Protein AF-A6R0F9-F1 (afdb_monomer)

Solvent-accessible surface area (backbone atoms only — not comparable to full-atom values): 9493 Å² total; per-residue (Å²): 113,66,64,49,65,65,42,66,61,52,62,78,50,98,60,62,66,73,62,41,51,55,48,42,52,54,35,39,53,51,38,53,52,52,35,66,49,23,68,82,29,67,69,51,26,49,46,42,51,66,36,76,47,87,97,45,30,42,43,59,52,55,50,49,54,49,51,63,48,49,60,56,56,76,69,53,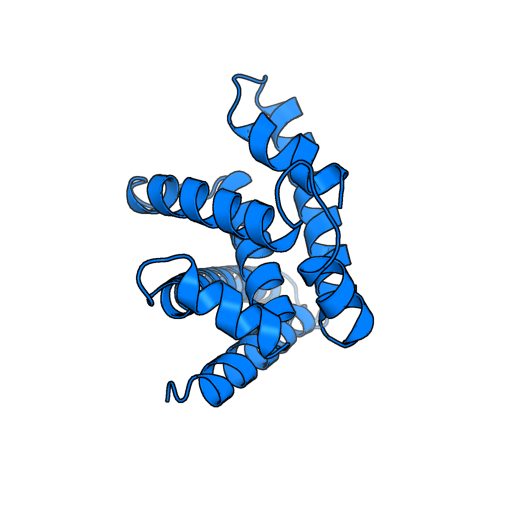81,87,82,82,86,47,72,64,58,55,39,50,31,45,50,30,44,36,54,52,39,35,36,74,39,69,69,47,33,53,52,44,29,72,71,39,94,64,48,33,54,62,51,36,50,51,47,34,52,54,44,46,53,51,52,52,50,53,54,48,57,50,51,80,73,40,83,95,61,84,75,81,54,65,58,61,53,52,51,48,55,53,50,52,56,46,30,58,74,72,70,55,130

Foldseek 3Di:
DCLLLVLLVCLPDDDDPVVSLVSLVVNLVVLVVLLVCLQPDPVSLVCQQPPDDPPRGNLVSLLVSLVVVLVVVVPDDDDDDDSSLSSSLSSLLSLLSSCLDVVSVVVQCVNPVSCSLVSSLVSNVVSLVVVVVVQVVVPVVDPPDDRPVPPSVSSVVSSVSNCVVVVND

Structure (mmCIF, N/CA/C/O backbone):
data_AF-A6R0F9-F1
#
_entry.id   AF-A6R0F9-F1
#
loop_
_atom_site.group_PDB
_atom_site.id
_atom_site.type_symbol
_atom_site.label_atom_id
_atom_site.label_alt_id
_atom_site.label_comp_id
_atom_site.label_asym_id
_atom_site.label_entity_id
_atom_site.label_seq_id
_atom_site.pdbx_PDB_ins_code
_atom_site.Cartn_x
_atom_site.Cartn_y
_atom_site.Cartn_z
_atom_site.occupancy
_atom_site.B_iso_or_equiv
_atom_site.auth_seq_id
_atom_site.auth_comp_id
_atom_site.auth_asym_id
_atom_site.auth_atom_id
_atom_site.pdbx_PDB_model_num
ATOM 1 N N . MET A 1 1 ? 7.689 9.503 7.166 1.00 59.84 1 MET A N 1
ATOM 2 C CA . MET A 1 1 ? 6.361 9.944 6.674 1.00 59.84 1 MET A CA 1
ATOM 3 C C . MET A 1 1 ? 6.455 11.187 5.788 1.00 59.84 1 MET A C 1
ATOM 5 O O . MET A 1 1 ? 5.977 11.122 4.665 1.00 59.84 1 MET A O 1
ATOM 9 N N . ALA A 1 2 ? 7.126 12.268 6.219 1.00 66.75 2 ALA A N 1
ATOM 10 C CA . ALA A 1 2 ? 7.282 13.493 5.415 1.00 66.75 2 ALA A CA 1
ATOM 11 C C . ALA A 1 2 ? 7.887 13.260 4.013 1.00 66.75 2 ALA A C 1
ATOM 13 O O . ALA A 1 2 ? 7.358 13.777 3.042 1.00 66.75 2 ALA A O 1
ATOM 14 N N . ILE A 1 3 ? 8.916 12.411 3.891 1.00 70.69 3 ILE A N 1
ATOM 15 C CA . ILE A 1 3 ? 9.568 12.091 2.604 1.00 70.69 3 ILE A CA 1
ATOM 16 C C . ILE A 1 3 ? 8.582 11.516 1.575 1.00 70.69 3 ILE A C 1
ATOM 18 O O . ILE A 1 3 ? 8.614 11.925 0.420 1.00 70.69 3 ILE A O 1
ATOM 22 N N . VAL A 1 4 ? 7.686 10.610 1.981 1.00 65.81 4 VAL A N 1
ATOM 23 C CA . VAL A 1 4 ? 6.695 10.021 1.064 1.00 65.81 4 VAL A CA 1
ATOM 24 C C . VAL A 1 4 ? 5.729 11.105 0.584 1.00 65.81 4 VAL A C 1
ATOM 26 O O . VAL A 1 4 ? 5.495 11.237 -0.607 1.00 65.81 4 VAL A O 1
ATOM 29 N N . MET A 1 5 ? 5.222 11.944 1.489 1.00 67.88 5 MET A N 1
ATOM 30 C CA . MET A 1 5 ? 4.244 12.981 1.134 1.00 67.88 5 MET A CA 1
ATOM 31 C C . MET A 1 5 ? 4.835 14.098 0.283 1.00 67.88 5 MET A C 1
ATOM 33 O O . MET A 1 5 ? 4.173 14.577 -0.632 1.00 67.88 5 MET A O 1
ATOM 37 N N . SER A 1 6 ? 6.060 14.520 0.594 1.00 62.25 6 SER A N 1
ATOM 38 C CA . SER A 1 6 ? 6.714 15.612 -0.116 1.00 62.25 6 SER A CA 1
ATOM 39 C C . SER A 1 6 ? 7.166 15.206 -1.507 1.00 62.25 6 SER A C 1
ATOM 41 O O . SER A 1 6 ? 7.203 16.066 -2.363 1.00 62.25 6 SER A O 1
ATOM 43 N N . ASN A 1 7 ? 7.486 13.933 -1.758 1.00 62.75 7 ASN A N 1
ATOM 44 C CA . ASN A 1 7 ? 8.087 13.534 -3.033 1.00 62.75 7 ASN A CA 1
ATOM 45 C C . ASN A 1 7 ? 7.133 12.752 -3.943 1.00 62.75 7 ASN A C 1
ATOM 47 O O . ASN A 1 7 ? 7.228 12.895 -5.154 1.00 62.75 7 ASN A O 1
ATOM 51 N N . PHE A 1 8 ? 6.168 11.994 -3.404 1.00 61.69 8 PHE A N 1
ATOM 52 C CA . PHE A 1 8 ? 5.244 11.212 -4.240 1.00 61.69 8 PHE A CA 1
ATOM 53 C C . PHE A 1 8 ? 4.342 12.113 -5.104 1.00 61.69 8 PHE A C 1
ATOM 55 O O . PHE A 1 8 ? 4.069 11.787 -6.252 1.00 61.69 8 PHE A O 1
ATOM 62 N N . GLY A 1 9 ? 3.926 13.277 -4.584 1.00 53.91 9 GLY A N 1
ATOM 63 C CA . GLY A 1 9 ? 3.150 14.265 -5.347 1.00 53.91 9 GLY A CA 1
ATOM 64 C C . GLY A 1 9 ? 3.985 15.076 -6.347 1.00 53.91 9 GLY A C 1
ATOM 65 O O . GLY A 1 9 ? 3.516 15.354 -7.447 1.00 53.91 9 GLY A O 1
ATOM 66 N N . LEU A 1 10 ? 5.238 15.400 -6.001 1.00 53.69 10 LEU A N 1
ATOM 67 C CA . LEU A 1 10 ? 6.150 16.170 -6.862 1.00 53.69 10 LEU A CA 1
ATOM 68 C C . LEU A 1 10 ? 6.592 15.391 -8.103 1.00 53.69 10 LEU A C 1
ATOM 70 O O . LEU A 1 10 ? 6.927 15.978 -9.121 1.00 53.69 10 LEU A O 1
ATOM 74 N N . VAL A 1 11 ? 6.535 14.062 -8.070 1.00 52.75 11 VAL A N 1
ATOM 75 C CA . VAL A 1 11 ? 6.819 13.222 -9.244 1.00 52.75 11 VAL A CA 1
ATOM 76 C C . VAL A 1 11 ? 5.841 13.490 -10.401 1.00 52.75 11 VAL A C 1
ATOM 78 O O . VAL A 1 11 ? 6.170 13.202 -11.550 1.00 52.75 11 VAL A O 1
ATOM 81 N N . SER A 1 12 ? 4.680 14.097 -10.119 1.00 49.72 12 SER A N 1
ATOM 82 C CA . SER A 1 12 ? 3.708 14.528 -11.128 1.00 49.72 12 SER A CA 1
ATOM 83 C C . SER A 1 12 ? 4.020 15.894 -11.766 1.00 49.72 12 SER A C 1
ATOM 85 O O . SER A 1 12 ? 3.301 16.277 -12.686 1.00 49.72 12 SER A O 1
ATOM 87 N N . GLU A 1 13 ? 5.037 16.629 -11.297 1.00 50.31 13 GLU A N 1
ATOM 88 C CA . GLU A 1 13 ? 5.497 17.897 -11.887 1.00 50.31 13 GLU A CA 1
ATOM 89 C C . GLU A 1 13 ? 6.632 17.660 -12.910 1.00 50.31 13 GLU A C 1
ATOM 91 O O . GLU A 1 13 ? 7.356 16.658 -12.857 1.00 50.31 13 GLU A O 1
ATOM 96 N N . ASP A 1 14 ? 6.780 18.581 -13.870 1.00 49.00 14 ASP A N 1
ATOM 97 C CA . ASP A 1 14 ? 7.698 18.510 -15.022 1.00 49.00 14 ASP A CA 1
ATOM 98 C C . ASP A 1 14 ? 9.187 18.641 -14.621 1.00 49.00 14 ASP A C 1
ATOM 100 O O . ASP A 1 14 ? 9.882 19.615 -14.910 1.00 49.00 14 ASP A O 1
ATOM 104 N N . PHE A 1 15 ? 9.712 17.638 -13.918 1.00 57.09 15 PHE A N 1
ATOM 105 C CA . PHE A 1 15 ? 11.140 17.503 -13.645 1.00 57.09 15 PHE A CA 1
ATOM 106 C C . PHE A 1 15 ? 11.890 16.872 -14.830 1.00 57.09 15 PHE A C 1
ATOM 108 O O . PHE A 1 15 ? 11.346 16.080 -15.602 1.00 57.09 15 PHE A O 1
ATOM 115 N N . ALA A 1 16 ? 13.188 17.167 -14.954 1.00 61.88 16 ALA A N 1
ATOM 116 C CA . ALA A 1 16 ? 14.075 16.370 -15.804 1.00 61.88 16 ALA A CA 1
ATOM 117 C C . ALA A 1 16 ? 14.039 14.895 -15.351 1.00 61.88 16 ALA A C 1
ATOM 119 O O . ALA A 1 16 ? 14.055 14.639 -14.143 1.00 61.88 16 ALA A O 1
ATOM 120 N N . SER A 1 17 ? 13.991 13.950 -16.303 1.00 65.44 17 SER A N 1
ATOM 121 C CA . SER A 1 17 ? 13.746 12.519 -16.033 1.00 65.44 17 SER A CA 1
ATOM 122 C C . SER A 1 17 ? 14.626 11.955 -14.918 1.00 65.44 17 SER A C 1
ATOM 124 O O . SER A 1 17 ? 14.104 11.428 -13.943 1.00 65.44 17 SER A O 1
ATOM 126 N N . ASP A 1 18 ? 15.932 12.221 -14.969 1.00 68.75 18 ASP A N 1
ATOM 127 C CA . ASP A 1 18 ? 16.904 11.687 -14.006 1.00 68.75 18 ASP A CA 1
ATOM 128 C C . ASP A 1 18 ? 16.647 12.137 -12.556 1.00 68.75 18 ASP A C 1
ATOM 130 O O . ASP A 1 18 ? 16.864 11.386 -11.599 1.00 68.75 18 ASP A O 1
ATOM 134 N N . ARG A 1 19 ? 16.162 13.375 -12.361 1.00 74.31 19 ARG A N 1
ATOM 135 C CA . ARG A 1 19 ? 15.803 13.874 -11.022 1.00 74.31 19 ARG A CA 1
ATOM 136 C C . ARG A 1 19 ? 14.518 13.232 -10.520 1.00 74.31 19 ARG A C 1
ATOM 138 O O . ARG A 1 19 ? 14.411 12.968 -9.325 1.00 74.31 19 ARG A O 1
ATOM 145 N N . ARG A 1 20 ? 13.556 12.990 -11.413 1.00 73.94 20 ARG A N 1
ATOM 146 C CA . ARG A 1 20 ? 12.300 12.314 -11.080 1.00 73.94 20 ARG A CA 1
ATOM 147 C C . ARG A 1 20 ? 12.563 10.874 -10.639 1.00 73.94 20 ARG A C 1
ATOM 149 O O . ARG A 1 20 ? 12.046 10.468 -9.602 1.00 73.94 20 ARG A O 1
ATOM 156 N N . ASP A 1 21 ? 13.412 10.156 -11.366 1.00 78.75 21 ASP A N 1
ATOM 157 C CA . ASP A 1 21 ? 13.749 8.761 -11.067 1.00 78.75 21 ASP A CA 1
ATOM 158 C C . ASP A 1 21 ? 14.501 8.646 -9.731 1.00 78.75 21 ASP A C 1
ATOM 160 O O . ASP A 1 21 ? 14.115 7.865 -8.866 1.00 78.75 21 ASP A O 1
ATOM 164 N N . SER A 1 22 ? 15.460 9.545 -9.474 1.00 83.31 22 SER A N 1
ATOM 165 C CA . SER A 1 22 ? 16.160 9.608 -8.178 1.00 83.31 22 SER A CA 1
ATOM 166 C C . SER A 1 22 ? 15.212 9.874 -6.996 1.00 83.31 22 SER A C 1
ATOM 168 O O . SER A 1 22 ? 15.385 9.329 -5.905 1.00 83.31 22 SER A O 1
ATOM 170 N N . LEU A 1 23 ? 14.200 10.732 -7.182 1.00 83.69 23 LEU A N 1
ATOM 171 C CA . LEU A 1 23 ? 13.185 10.991 -6.155 1.00 83.69 23 LEU A CA 1
ATOM 172 C C . LEU A 1 23 ? 12.279 9.775 -5.938 1.00 83.69 23 LEU A C 1
ATOM 174 O O . LEU A 1 23 ? 11.923 9.477 -4.795 1.00 83.69 23 LEU A O 1
ATOM 178 N N . LEU A 1 24 ? 11.927 9.069 -7.013 1.00 84.00 24 LEU A N 1
ATOM 179 C CA . LEU A 1 24 ? 11.148 7.836 -6.950 1.00 84.00 24 LEU A CA 1
ATOM 180 C C . LEU A 1 24 ? 11.895 6.731 -6.202 1.00 84.00 24 LEU A C 1
ATOM 182 O O . LEU A 1 24 ? 11.278 6.059 -5.381 1.00 84.00 24 LEU A O 1
ATOM 186 N N . ASP A 1 25 ? 13.209 6.604 -6.377 1.00 87.31 25 ASP A N 1
ATOM 187 C CA . ASP A 1 25 ? 14.019 5.638 -5.627 1.00 87.31 25 ASP A CA 1
ATOM 188 C C . ASP A 1 25 ? 13.992 5.917 -4.117 1.00 87.31 25 ASP A C 1
ATOM 190 O O . ASP A 1 25 ? 13.796 5.011 -3.301 1.00 87.31 25 ASP A O 1
ATOM 194 N N . VAL A 1 26 ? 14.104 7.191 -3.721 1.00 89.69 26 VAL A N 1
ATOM 195 C CA . VAL A 1 26 ? 13.986 7.604 -2.311 1.00 89.69 26 VAL A CA 1
ATOM 196 C C . VAL A 1 26 ? 12.590 7.299 -1.761 1.00 89.69 26 VAL A C 1
ATOM 198 O O . VAL A 1 26 ? 12.448 6.855 -0.617 1.00 89.69 26 VAL A O 1
ATOM 201 N N . VAL A 1 27 ? 11.550 7.520 -2.566 1.00 88.56 27 VAL A N 1
ATOM 202 C CA . VAL A 1 27 ? 10.166 7.187 -2.214 1.00 88.56 27 VAL A CA 1
ATOM 203 C C . VAL A 1 27 ? 9.992 5.680 -2.039 1.00 88.56 27 VAL A C 1
ATOM 205 O O . VAL A 1 27 ? 9.438 5.261 -1.024 1.00 88.56 27 VAL A O 1
ATOM 208 N N . ILE A 1 28 ? 10.490 4.870 -2.974 1.00 89.75 28 ILE A N 1
ATOM 209 C CA . ILE A 1 28 ? 10.441 3.405 -2.919 1.00 89.75 28 ILE A CA 1
ATOM 210 C C . ILE A 1 28 ? 11.141 2.904 -1.655 1.00 89.75 28 ILE A C 1
ATOM 212 O O . ILE A 1 28 ? 10.563 2.116 -0.907 1.00 89.75 28 ILE A O 1
ATOM 216 N N . LEU A 1 29 ? 12.333 3.420 -1.348 1.00 91.56 29 LEU A N 1
ATOM 217 C CA . LEU A 1 29 ? 13.067 3.049 -0.139 1.00 91.56 29 LEU A CA 1
ATOM 218 C C . LEU A 1 29 ? 12.293 3.414 1.140 1.00 91.56 29 LEU A C 1
ATOM 220 O O . LEU A 1 29 ? 12.216 2.621 2.086 1.00 91.56 29 LEU A O 1
ATOM 224 N N . ALA A 1 30 ? 11.685 4.602 1.174 1.00 93.06 30 ALA A N 1
ATOM 225 C CA . ALA A 1 30 ? 10.871 5.040 2.302 1.00 93.06 30 ALA A CA 1
ATOM 226 C C . ALA A 1 30 ? 9.611 4.174 2.474 1.00 93.06 30 ALA A C 1
ATOM 228 O O . ALA A 1 30 ? 9.276 3.805 3.602 1.00 93.06 30 ALA A O 1
ATOM 229 N N . LEU A 1 31 ? 8.933 3.818 1.380 1.00 93.88 31 LEU A N 1
ATOM 230 C CA . LEU A 1 31 ? 7.778 2.920 1.395 1.00 93.88 31 LEU A CA 1
ATOM 231 C C . LEU A 1 31 ? 8.178 1.516 1.855 1.00 93.88 31 LEU A C 1
ATOM 233 O O . LEU A 1 31 ? 7.553 0.989 2.771 1.00 93.88 31 LEU A O 1
ATOM 237 N N . GLY A 1 32 ? 9.261 0.952 1.315 1.00 92.25 32 GLY A N 1
ATOM 238 C CA . GLY A 1 32 ? 9.806 -0.341 1.739 1.00 92.25 32 GLY A CA 1
ATOM 239 C C . GLY A 1 32 ? 10.139 -0.380 3.233 1.00 92.25 32 GLY A C 1
ATOM 240 O O . GLY A 1 32 ? 9.812 -1.341 3.929 1.00 92.25 32 GLY A O 1
ATOM 241 N N . THR A 1 33 ? 10.703 0.708 3.764 1.00 93.75 33 THR A N 1
ATOM 242 C CA . THR A 1 33 ? 10.960 0.853 5.205 1.00 93.75 33 THR A CA 1
ATOM 243 C C . THR A 1 33 ? 9.661 0.843 6.014 1.00 93.75 33 THR A C 1
ATOM 245 O O . THR A 1 33 ? 9.562 0.137 7.017 1.00 93.75 33 THR A O 1
ATOM 248 N N . LEU A 1 34 ? 8.643 1.596 5.584 1.00 94.75 34 LEU A N 1
ATOM 249 C CA . LEU A 1 34 ? 7.345 1.634 6.265 1.00 94.75 34 LEU A CA 1
ATOM 250 C C . LEU A 1 34 ? 6.620 0.284 6.207 1.00 94.75 34 LEU A C 1
ATOM 252 O O . LEU A 1 34 ? 6.016 -0.108 7.203 1.00 94.75 34 LEU A O 1
ATOM 256 N N . ILE A 1 35 ? 6.710 -0.446 5.093 1.00 94.19 35 ILE A N 1
ATOM 257 C CA . ILE A 1 35 ? 6.153 -1.799 4.954 1.00 94.19 35 ILE A CA 1
ATOM 258 C C . ILE A 1 35 ? 6.786 -2.728 5.990 1.00 94.19 35 ILE A C 1
ATOM 260 O O . ILE A 1 35 ? 6.067 -3.324 6.787 1.00 94.19 35 ILE A O 1
ATOM 264 N N . ASN A 1 36 ? 8.121 -2.773 6.053 1.00 92.38 36 ASN A N 1
ATOM 265 C CA . ASN A 1 36 ? 8.835 -3.605 7.024 1.00 92.38 36 ASN A CA 1
ATOM 266 C C . ASN A 1 36 ? 8.436 -3.284 8.474 1.00 92.38 36 ASN A C 1
ATOM 268 O O . ASN A 1 36 ? 8.261 -4.193 9.283 1.00 92.38 36 ASN A O 1
ATOM 272 N N . LEU A 1 37 ? 8.272 -1.999 8.810 1.00 93.81 37 LEU A N 1
ATOM 273 C CA . LEU A 1 37 ? 7.850 -1.585 10.150 1.00 93.81 37 LEU A CA 1
ATOM 274 C C . LEU A 1 37 ? 6.408 -2.002 10.455 1.00 93.81 37 LEU A C 1
ATOM 276 O O . LEU A 1 37 ? 6.116 -2.460 11.554 1.00 93.81 37 LEU A O 1
ATOM 280 N N . THR A 1 38 ? 5.499 -1.831 9.501 1.00 95.06 38 THR A N 1
ATOM 281 C CA . THR A 1 38 ? 4.055 -2.014 9.717 1.00 95.06 38 THR A CA 1
ATOM 282 C C . THR A 1 38 ? 3.603 -3.466 9.643 1.00 95.06 38 THR A C 1
ATOM 284 O O . THR A 1 38 ? 2.559 -3.797 10.203 1.00 95.06 38 THR A O 1
ATOM 287 N N . GLU A 1 39 ? 4.381 -4.350 9.017 1.00 91.94 39 GLU A N 1
ATOM 288 C CA . GLU A 1 39 ? 4.040 -5.769 8.851 1.00 91.94 39 GLU A CA 1
ATOM 289 C C . GLU A 1 39 ? 3.859 -6.488 10.191 1.00 91.94 39 GLU A C 1
ATOM 291 O O . GLU A 1 39 ? 2.872 -7.199 10.396 1.00 91.94 39 GLU A O 1
ATOM 296 N N . TRP A 1 40 ? 4.760 -6.228 11.139 1.00 90.25 40 TRP A N 1
ATOM 297 C CA . TRP A 1 40 ? 4.814 -6.944 12.418 1.00 90.25 40 TRP A CA 1
ATOM 298 C C . TRP A 1 40 ? 4.512 -6.068 13.635 1.00 90.25 40 TRP A C 1
ATOM 300 O O . TRP A 1 40 ? 4.401 -6.584 14.743 1.00 90.25 40 TRP A O 1
ATOM 310 N N . ASN A 1 41 ? 4.354 -4.753 13.456 1.00 93.69 41 ASN A N 1
ATOM 311 C CA . ASN A 1 41 ? 4.179 -3.819 14.564 1.00 93.69 41 ASN A CA 1
ATOM 312 C C . ASN A 1 41 ? 2.831 -3.088 14.484 1.00 93.69 41 ASN A C 1
ATOM 314 O O . ASN A 1 41 ? 2.621 -2.212 13.643 1.00 93.69 41 ASN A O 1
ATOM 318 N N . GLU A 1 42 ? 1.924 -3.431 15.398 1.00 94.81 42 GLU A N 1
ATOM 319 C CA . GLU A 1 42 ? 0.611 -2.790 15.520 1.00 94.81 42 GLU A CA 1
ATOM 320 C C . GLU A 1 42 ? 0.719 -1.299 15.847 1.00 94.81 42 GLU A C 1
ATOM 322 O O . GLU A 1 42 ? 0.067 -0.482 15.201 1.00 94.81 42 GLU A O 1
ATOM 327 N N . THR A 1 43 ? 1.618 -0.914 16.756 1.00 95.50 43 THR A N 1
ATOM 328 C CA . THR A 1 43 ? 1.882 0.495 17.078 1.00 95.50 43 THR A CA 1
ATOM 329 C C . THR A 1 43 ? 2.315 1.282 15.841 1.00 95.50 43 THR A C 1
ATOM 331 O O . THR A 1 43 ? 1.896 2.423 15.664 1.00 95.50 43 THR A O 1
ATOM 334 N N . ALA A 1 44 ? 3.109 0.691 14.943 1.00 95.44 44 ALA A N 1
ATOM 335 C CA . ALA A 1 44 ? 3.504 1.335 13.692 1.00 95.44 44 ALA A CA 1
ATOM 336 C C . ALA A 1 44 ? 2.314 1.535 12.737 1.00 95.44 44 ALA A C 1
ATOM 338 O O . ALA A 1 44 ? 2.202 2.600 12.125 1.00 95.44 44 ALA A O 1
ATOM 339 N N . ARG A 1 45 ? 1.399 0.559 12.641 1.00 95.94 45 ARG A N 1
ATOM 340 C CA . ARG A 1 45 ? 0.146 0.709 11.872 1.00 95.94 45 ARG A CA 1
ATOM 341 C C . ARG A 1 45 ? -0.735 1.811 12.460 1.00 95.94 45 ARG A C 1
ATOM 343 O O . ARG A 1 45 ? -1.170 2.706 11.738 1.00 95.94 45 ARG A O 1
ATOM 350 N N . GLN A 1 46 ? -0.895 1.811 13.779 1.00 95.12 46 GLN A N 1
ATOM 351 C CA . GLN A 1 46 ? -1.645 2.820 14.524 1.00 95.12 46 GLN A CA 1
ATOM 352 C C . GLN A 1 46 ? -1.049 4.226 14.377 1.00 95.12 46 GLN A C 1
ATOM 354 O O . GLN A 1 46 ? -1.785 5.201 14.231 1.00 95.12 46 GLN A O 1
ATOM 359 N N . LEU A 1 47 ? 0.281 4.350 14.328 1.00 94.50 47 LEU A N 1
ATOM 360 C CA . LEU A 1 47 ? 0.942 5.616 14.014 1.00 94.50 47 LEU A CA 1
ATOM 361 C C . LEU A 1 47 ? 0.575 6.102 12.610 1.00 94.50 47 LEU A C 1
ATOM 363 O O . LEU A 1 47 ? 0.280 7.281 12.453 1.00 94.50 47 LEU A O 1
ATOM 367 N N . ILE A 1 48 ? 0.543 5.240 11.591 1.00 93.62 48 ILE A N 1
ATOM 368 C CA . ILE A 1 48 ? 0.121 5.656 10.241 1.00 93.62 48 ILE A CA 1
ATOM 369 C C . ILE A 1 48 ? -1.335 6.126 10.221 1.00 93.62 48 ILE A C 1
ATOM 371 O O . ILE A 1 48 ? -1.643 7.140 9.592 1.00 93.62 48 ILE A O 1
ATOM 375 N N . LEU A 1 49 ? -2.210 5.418 10.930 1.00 93.00 49 LEU A N 1
ATOM 376 C CA . LEU A 1 49 ? -3.625 5.754 11.031 1.00 93.00 49 LEU A CA 1
ATOM 377 C C . LEU A 1 49 ? -3.851 7.113 11.714 1.00 93.00 49 LEU A C 1
ATOM 379 O O . LEU A 1 49 ? -4.613 7.939 11.213 1.00 93.00 49 LEU A O 1
ATOM 383 N N . LYS A 1 50 ? -3.173 7.351 12.844 1.00 91.31 50 LYS A N 1
ATOM 384 C CA . LYS A 1 50 ? -3.465 8.470 13.756 1.00 91.31 50 LYS A CA 1
ATOM 385 C C . LYS A 1 50 ? -2.585 9.699 13.552 1.00 91.31 50 LYS A C 1
ATOM 387 O O . LYS A 1 50 ? -2.953 10.777 14.012 1.00 91.31 50 LYS A O 1
ATOM 392 N N . THR A 1 51 ? -1.435 9.569 12.885 1.00 92.50 51 THR A N 1
ATOM 393 C CA . THR A 1 51 ? -0.514 10.699 12.687 1.00 92.50 51 THR A CA 1
ATOM 394 C C . THR A 1 51 ? -1.188 11.791 11.852 1.00 92.50 51 THR A C 1
ATOM 396 O O . THR A 1 51 ? -1.572 11.527 10.707 1.00 92.50 51 THR A O 1
ATOM 399 N N . PRO A 1 52 ? -1.296 13.027 12.371 1.00 89.25 52 PRO A N 1
ATOM 400 C CA . PRO A 1 52 ? -1.805 14.154 11.602 1.00 89.25 52 PRO A CA 1
ATOM 401 C C . PRO A 1 52 ? -0.897 14.486 10.412 1.00 89.25 52 PRO A C 1
ATOM 403 O O . PRO A 1 52 ? 0.331 14.466 10.509 1.00 89.25 52 PRO A O 1
ATOM 406 N N . SER A 1 53 ? -1.502 14.845 9.285 1.00 85.56 53 SER A N 1
ATOM 407 C CA . SER A 1 53 ? -0.831 15.356 8.091 1.00 85.56 53 SER A CA 1
ATOM 408 C C . SER A 1 53 ? -1.645 16.515 7.517 1.00 85.56 53 SER A C 1
ATOM 410 O O . SER A 1 53 ? -2.563 16.327 6.720 1.00 85.56 53 SER A O 1
ATOM 412 N N . GLY A 1 54 ? -1.327 17.738 7.950 1.00 84.06 54 GLY A N 1
ATOM 413 C CA . GLY A 1 54 ? -2.118 18.921 7.607 1.00 84.06 54 GLY A CA 1
ATOM 414 C C . GLY A 1 54 ? -3.515 18.858 8.231 1.00 84.06 54 GLY A C 1
ATOM 415 O O . GLY A 1 54 ? -3.638 18.678 9.438 1.00 84.06 54 GLY A O 1
ATOM 416 N N . SER A 1 55 ? -4.559 18.997 7.410 1.00 85.19 55 SER A N 1
ATOM 417 C CA . SER A 1 55 ? -5.968 18.937 7.832 1.00 85.19 55 SER A CA 1
ATOM 418 C C . SER A 1 55 ? -6.545 17.517 7.914 1.00 85.19 55 SER A C 1
ATOM 420 O O . SER A 1 55 ? -7.727 17.353 8.205 1.00 85.19 55 SER A O 1
ATOM 422 N N . THR A 1 56 ? -5.742 16.490 7.632 1.00 88.81 56 THR A N 1
ATOM 423 C CA . THR A 1 56 ? -6.181 15.091 7.575 1.00 88.81 56 THR A CA 1
ATOM 424 C C . THR A 1 56 ? -5.169 14.169 8.262 1.00 88.81 56 THR A C 1
ATOM 426 O O . THR A 1 56 ? -4.236 14.642 8.909 1.00 88.81 56 THR A O 1
ATOM 429 N N . THR A 1 57 ? -5.340 12.853 8.163 1.00 90.38 57 THR A N 1
ATOM 430 C CA . THR A 1 57 ? -4.381 11.864 8.677 1.00 90.38 57 THR A CA 1
ATOM 431 C C . THR A 1 57 ? -3.387 11.437 7.602 1.00 90.38 57 THR A C 1
ATOM 433 O O . THR A 1 57 ? -3.622 11.587 6.399 1.00 90.38 57 THR A O 1
ATOM 436 N N . PHE A 1 58 ? -2.259 10.870 8.024 1.00 91.56 58 PHE A N 1
ATOM 437 C CA . PHE A 1 58 ? -1.277 10.314 7.100 1.00 91.56 58 PHE A CA 1
ATOM 438 C C . PHE A 1 58 ? -1.875 9.188 6.240 1.00 91.56 58 PHE A C 1
ATOM 440 O O . PHE A 1 58 ? -1.645 9.176 5.030 1.00 91.56 58 PHE A O 1
ATOM 447 N N . LEU A 1 59 ? -2.722 8.323 6.816 1.00 92.88 59 LEU A N 1
ATOM 448 C CA . LEU A 1 59 ? -3.478 7.322 6.057 1.00 92.88 59 LEU A CA 1
ATOM 449 C C . LEU A 1 59 ? -4.329 7.957 4.949 1.00 92.88 59 LEU A C 1
ATOM 451 O O . LEU A 1 59 ? -4.213 7.556 3.795 1.00 92.88 59 LEU A O 1
ATOM 455 N N . ASN A 1 60 ? -5.131 8.978 5.257 1.00 90.88 60 ASN A N 1
ATOM 456 C CA . ASN A 1 60 ? -5.986 9.623 4.254 1.00 90.88 60 ASN A CA 1
ATOM 457 C C . ASN A 1 60 ? -5.187 10.201 3.084 1.00 90.88 60 ASN A C 1
ATOM 459 O O . ASN A 1 60 ? -5.645 10.176 1.943 1.00 90.88 60 ASN A O 1
ATOM 463 N N . ARG A 1 61 ? -3.974 10.688 3.350 1.00 90.12 61 ARG A N 1
ATOM 464 C CA . ARG A 1 61 ? -3.103 11.204 2.299 1.00 90.12 61 ARG A CA 1
ATOM 465 C C . ARG A 1 61 ? -2.512 10.094 1.429 1.00 90.12 61 ARG A C 1
ATOM 467 O O . ARG A 1 61 ? -2.465 10.256 0.216 1.00 90.12 61 ARG A O 1
ATOM 474 N N . LEU A 1 62 ? -2.130 8.956 2.016 1.00 92.62 62 LEU A N 1
ATOM 475 C CA . LEU A 1 62 ? -1.737 7.760 1.255 1.00 92.62 62 LEU A CA 1
ATOM 476 C C . LEU A 1 62 ? -2.888 7.251 0.377 1.00 92.62 62 LEU A C 1
ATOM 478 O O . LEU A 1 62 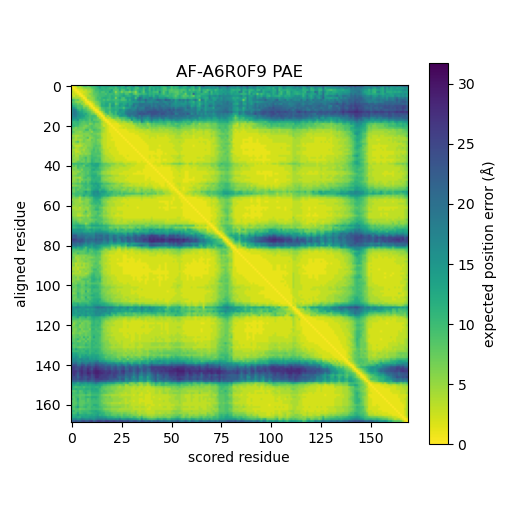? -2.669 6.901 -0.779 1.00 92.62 62 LEU A O 1
ATOM 482 N N . LEU A 1 63 ? -4.116 7.266 0.901 1.00 91.06 63 LEU A N 1
ATOM 483 C CA . LEU A 1 63 ? -5.311 6.902 0.142 1.00 91.06 63 LEU A CA 1
ATOM 484 C C . LEU A 1 63 ? -5.553 7.852 -1.023 1.00 91.06 63 LEU A C 1
ATOM 486 O O . LEU A 1 63 ? -5.877 7.394 -2.110 1.00 91.06 63 LEU A O 1
ATOM 490 N N . GLN A 1 64 ? -5.379 9.157 -0.822 1.00 88.88 64 GLN A N 1
ATOM 491 C CA . GLN A 1 64 ? -5.506 10.126 -1.904 1.00 88.88 64 GLN A CA 1
ATOM 492 C C . GLN A 1 64 ? -4.477 9.867 -3.015 1.00 88.88 64 GLN A C 1
ATOM 494 O O . GLN A 1 64 ? -4.859 9.775 -4.173 1.00 88.88 64 GLN A O 1
ATOM 499 N N . LEU A 1 65 ? -3.208 9.631 -2.663 1.00 88.44 65 LEU A N 1
ATOM 500 C CA . LEU A 1 65 ? -2.176 9.267 -3.645 1.00 88.44 65 LEU A CA 1
ATOM 501 C C . LEU A 1 65 ? -2.520 7.982 -4.405 1.00 88.44 65 LEU A C 1
ATOM 503 O O . LEU A 1 65 ? -2.258 7.884 -5.602 1.00 88.44 65 LEU A O 1
ATOM 507 N N . PHE A 1 66 ? -3.114 7.001 -3.722 1.00 90.25 66 PHE A N 1
ATOM 508 C CA . PHE A 1 66 ? -3.557 5.772 -4.367 1.00 90.25 66 PHE A CA 1
ATOM 509 C C . PHE A 1 66 ? -4.680 6.033 -5.378 1.00 90.25 66 PHE A C 1
ATOM 511 O O . PHE A 1 66 ? -4.638 5.498 -6.480 1.00 90.25 66 PHE A O 1
ATOM 518 N N . LYS A 1 67 ? -5.656 6.883 -5.038 1.00 87.88 67 LYS A N 1
ATOM 519 C CA . LYS A 1 67 ? -6.733 7.280 -5.961 1.00 87.88 67 LYS A CA 1
ATOM 520 C C . LYS A 1 67 ? -6.171 7.949 -7.209 1.00 87.88 67 LYS A C 1
ATOM 522 O O . LYS A 1 67 ? -6.429 7.491 -8.315 1.00 87.88 67 LYS A O 1
ATOM 527 N N . ASP A 1 68 ? -5.338 8.965 -7.000 1.00 84.38 68 ASP A N 1
ATOM 528 C CA . ASP A 1 68 ? -4.750 9.752 -8.080 1.00 84.38 68 ASP A CA 1
ATOM 529 C C . ASP A 1 68 ? -3.874 8.881 -8.998 1.00 84.38 68 ASP A C 1
ATOM 531 O O . ASP A 1 68 ? -3.801 9.114 -10.203 1.00 84.38 68 ASP A O 1
ATOM 535 N N . GLY A 1 69 ? -3.187 7.879 -8.438 1.00 82.69 69 GLY A N 1
ATOM 536 C CA . GLY A 1 69 ? -2.388 6.924 -9.205 1.00 82.69 69 GLY A CA 1
ATOM 537 C C . GLY A 1 69 ? -3.226 5.870 -9.931 1.00 82.69 69 GLY A C 1
ATOM 538 O O . GLY A 1 69 ? -2.905 5.522 -11.065 1.00 82.69 69 GLY A O 1
ATOM 539 N N . TRP A 1 70 ? -4.311 5.389 -9.320 1.00 82.88 70 TRP A N 1
ATOM 540 C CA . TRP A 1 70 ? -5.194 4.383 -9.917 1.00 82.88 70 TRP A CA 1
ATOM 541 C C . TRP A 1 70 ? -5.822 4.888 -11.218 1.00 82.88 70 TRP A C 1
ATOM 543 O O . TRP A 1 70 ? -5.765 4.193 -12.231 1.00 82.88 70 TRP A O 1
ATOM 553 N N . ASP A 1 71 ? -6.345 6.116 -11.212 1.00 73.19 71 ASP A N 1
ATOM 554 C CA . ASP A 1 71 ? -6.970 6.717 -12.395 1.00 73.19 71 ASP A CA 1
ATOM 555 C C . ASP A 1 71 ? -5.957 6.855 -13.547 1.00 73.19 71 ASP A C 1
ATOM 557 O O . ASP A 1 71 ? -6.236 6.462 -14.676 1.00 73.19 71 ASP A O 1
ATOM 561 N N . LYS A 1 72 ? -4.721 7.274 -13.240 1.00 73.12 72 LYS A N 1
ATOM 562 C CA . LYS A 1 72 ? -3.625 7.378 -14.222 1.00 73.12 72 LYS A CA 1
ATOM 563 C C . LYS A 1 72 ? -3.165 6.024 -14.767 1.00 73.12 72 LYS A C 1
ATOM 565 O O . LYS A 1 72 ? -2.768 5.935 -15.925 1.00 73.12 72 LYS A O 1
ATOM 570 N N . THR A 1 73 ? -3.179 4.979 -13.938 1.00 68.94 73 THR A N 1
ATOM 571 C CA . THR A 1 73 ? -2.714 3.639 -14.339 1.00 68.94 73 THR A CA 1
ATOM 572 C C . THR A 1 73 ? -3.773 2.917 -15.174 1.00 68.94 73 THR A C 1
ATOM 574 O O . THR A 1 73 ? -3.425 2.199 -16.104 1.00 68.94 73 THR A O 1
ATOM 577 N N . SER A 1 74 ? -5.063 3.156 -14.903 1.00 65.06 74 SER A N 1
ATOM 578 C CA . SER A 1 74 ? -6.177 2.611 -15.690 1.00 65.06 74 SER A CA 1
ATOM 579 C C . SER A 1 74 ? -6.265 3.189 -17.109 1.00 65.06 74 SER A C 1
ATOM 581 O O . SER A 1 74 ? -6.883 2.565 -17.969 1.00 65.06 74 SER A O 1
ATOM 583 N N . GLU A 1 75 ? -5.703 4.376 -17.350 1.00 55.81 75 GLU A N 1
ATOM 584 C CA . GLU A 1 75 ? -5.692 5.048 -18.659 1.00 55.81 75 GLU A CA 1
ATOM 585 C C . GLU A 1 75 ? -4.455 4.704 -19.510 1.00 55.81 75 GLU A C 1
ATOM 587 O O . GLU A 1 75 ? -4.430 4.981 -20.710 1.00 55.81 75 GLU A O 1
ATOM 592 N N . ALA A 1 76 ? -3.420 4.109 -18.911 1.00 55.19 76 ALA A N 1
ATOM 593 C CA . ALA A 1 76 ? -2.164 3.814 -19.588 1.00 55.19 76 ALA A CA 1
ATOM 594 C C . ALA A 1 76 ? -2.214 2.442 -20.286 1.00 55.19 76 ALA A C 1
ATOM 596 O O . ALA A 1 76 ? -2.147 1.399 -19.637 1.00 55.19 76 ALA A O 1
ATOM 597 N N . ASP A 1 77 ? -2.287 2.438 -21.621 1.00 45.28 77 ASP A N 1
ATOM 598 C CA . ASP A 1 77 ? -2.173 1.215 -22.425 1.00 45.28 77 ASP A CA 1
ATOM 599 C C . ASP A 1 77 ? -0.805 0.535 -22.202 1.00 45.28 77 ASP A C 1
ATOM 601 O O . ASP A 1 77 ? 0.262 1.157 -22.249 1.00 45.28 77 ASP A O 1
ATOM 605 N N . SER A 1 78 ? -0.849 -0.765 -21.905 1.00 57.62 78 SER A N 1
ATOM 606 C CA . SER A 1 78 ? 0.261 -1.550 -21.359 1.00 57.62 78 SER A CA 1
ATOM 607 C C . SER A 1 78 ? 1.429 -1.698 -22.344 1.00 57.62 78 SER A C 1
ATOM 609 O O . SER A 1 78 ? 1.188 -2.041 -23.496 1.00 57.62 78 SER A O 1
ATOM 611 N N . VAL A 1 79 ? 2.670 -1.501 -21.869 1.00 48.34 79 VAL A N 1
ATOM 612 C CA . VAL A 1 79 ? 3.884 -2.342 -22.087 1.00 48.34 79 VAL A CA 1
ATOM 613 C C . VAL A 1 79 ? 5.106 -1.686 -21.406 1.00 48.34 79 VAL A C 1
ATOM 615 O O . VAL A 1 79 ? 6.010 -2.394 -20.968 1.00 48.34 79 VAL A O 1
ATOM 618 N N . VAL A 1 80 ? 5.144 -0.356 -21.234 1.00 50.19 80 VAL A N 1
ATOM 619 C CA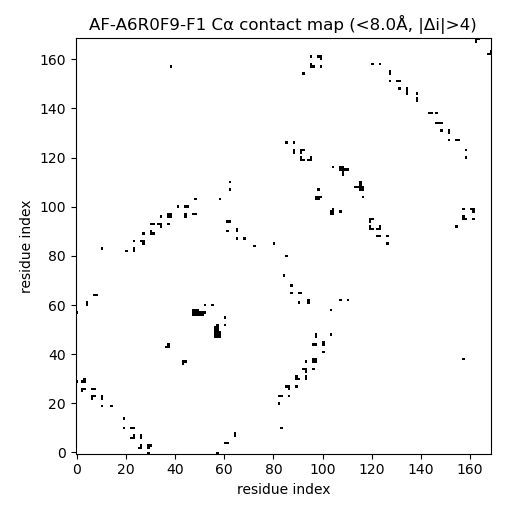 . VAL A 1 80 ? 6.286 0.321 -20.585 1.00 50.19 80 VAL A CA 1
ATOM 620 C C . VAL A 1 80 ? 6.057 0.459 -19.084 1.00 50.19 80 VAL A C 1
ATOM 622 O O . VAL A 1 80 ? 5.230 1.244 -18.624 1.00 50.19 80 VAL A O 1
ATOM 625 N N . GLN A 1 81 ? 6.823 -0.295 -18.304 1.00 57.75 81 GLN A N 1
ATOM 626 C CA . GLN A 1 81 ? 6.871 -0.126 -16.859 1.00 57.75 81 GLN A CA 1
ATOM 627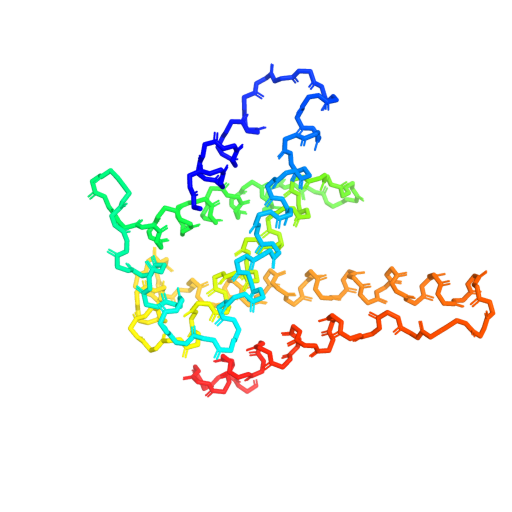 C C . GLN A 1 81 ? 7.672 1.119 -16.509 1.00 57.75 81 GLN A C 1
ATOM 629 O O . GLN A 1 81 ? 8.865 1.205 -16.786 1.00 57.75 81 GLN A O 1
ATOM 634 N N . THR A 1 82 ? 7.008 2.090 -15.893 1.00 72.62 82 THR A N 1
ATOM 635 C CA . THR A 1 82 ? 7.656 3.308 -15.409 1.00 72.62 82 THR A CA 1
ATOM 636 C C . THR A 1 82 ? 8.079 3.137 -13.946 1.00 72.62 82 THR A C 1
ATOM 638 O O . THR A 1 82 ? 7.444 2.394 -13.192 1.00 72.62 82 THR A O 1
ATOM 641 N N . HIS A 1 83 ? 9.108 3.868 -13.498 1.00 74.56 83 HIS A N 1
ATOM 642 C CA . HIS A 1 83 ? 9.472 3.948 -12.071 1.00 74.56 83 HIS A CA 1
ATOM 643 C C . HIS A 1 83 ? 8.272 4.360 -11.191 1.00 74.56 83 HIS A C 1
ATOM 645 O O . HIS A 1 83 ? 8.165 3.955 -10.032 1.00 74.56 83 HIS A O 1
ATOM 651 N N . SER A 1 84 ? 7.327 5.123 -11.752 1.00 80.38 84 SER A N 1
ATOM 652 C CA . SER A 1 84 ? 6.094 5.520 -11.072 1.00 80.38 84 SER A CA 1
ATOM 653 C C . SER A 1 84 ? 5.179 4.328 -10.772 1.00 80.38 84 SER A C 1
ATOM 655 O O . SER A 1 84 ? 4.673 4.238 -9.654 1.00 80.38 84 SER A O 1
ATOM 657 N N . ASN A 1 85 ? 5.048 3.367 -11.695 1.00 83.56 85 ASN A N 1
ATOM 658 C CA . ASN A 1 85 ? 4.263 2.146 -11.473 1.00 83.56 85 ASN A CA 1
ATOM 659 C C . ASN A 1 85 ? 4.869 1.284 -10.357 1.00 83.56 85 ASN A C 1
ATOM 661 O O . ASN A 1 85 ? 4.142 0.708 -9.548 1.00 83.56 85 ASN A O 1
ATOM 665 N N . VAL A 1 86 ? 6.204 1.233 -10.269 1.00 86.75 86 VAL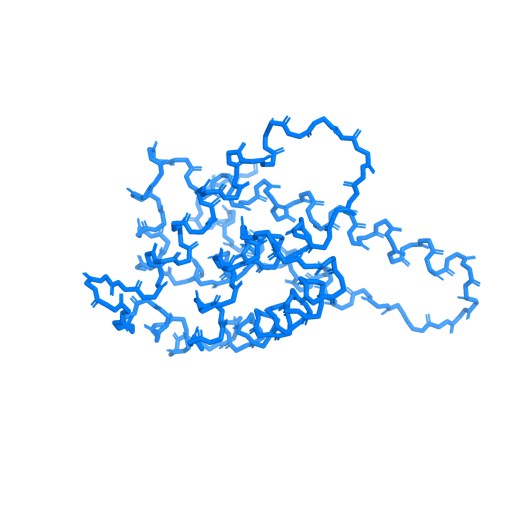 A N 1
ATOM 666 C CA . VAL A 1 86 ? 6.893 0.523 -9.181 1.00 86.75 86 VAL A CA 1
ATOM 667 C C . VAL A 1 86 ? 6.578 1.181 -7.836 1.00 86.75 86 VAL A C 1
ATOM 669 O O . VAL A 1 86 ? 6.129 0.505 -6.909 1.00 86.75 86 VAL A O 1
ATOM 672 N N . ALA A 1 87 ? 6.731 2.503 -7.729 1.00 89.00 87 ALA A N 1
ATOM 673 C CA . ALA A 1 87 ? 6.394 3.244 -6.512 1.00 89.00 87 ALA A CA 1
ATOM 674 C C . ALA A 1 87 ? 4.908 3.108 -6.125 1.00 89.00 87 ALA A C 1
ATOM 676 O O . ALA A 1 87 ? 4.587 2.978 -4.941 1.00 89.00 87 ALA A O 1
ATOM 677 N N . PHE A 1 88 ? 4.006 3.088 -7.110 1.00 90.31 88 PHE A N 1
ATOM 678 C CA . PHE A 1 88 ? 2.576 2.857 -6.908 1.00 90.31 88 PHE A CA 1
ATOM 679 C C . PHE A 1 88 ? 2.275 1.455 -6.356 1.00 90.31 88 PHE A C 1
ATOM 681 O O . PHE A 1 88 ? 1.469 1.304 -5.433 1.00 90.31 88 PHE A O 1
ATOM 688 N N . GLY A 1 89 ? 2.980 0.432 -6.838 1.00 91.44 89 GLY A N 1
ATOM 689 C CA . GLY A 1 89 ? 2.915 -0.913 -6.273 1.00 91.44 89 GLY A CA 1
ATOM 690 C C . GLY A 1 89 ? 3.342 -0.959 -4.804 1.00 91.44 89 GLY A C 1
ATOM 691 O O . GLY A 1 89 ? 2.599 -1.462 -3.962 1.00 91.44 89 GLY A O 1
ATOM 692 N N . TYR A 1 90 ? 4.472 -0.335 -4.451 1.00 93.38 90 TYR A N 1
ATOM 693 C CA . TYR A 1 90 ? 4.908 -0.223 -3.050 1.00 93.38 90 TYR A CA 1
ATOM 694 C C . TYR A 1 90 ? 3.916 0.558 -2.169 1.00 93.38 90 TYR A C 1
ATOM 696 O O . TYR A 1 90 ? 3.702 0.194 -1.012 1.00 93.38 90 TYR A O 1
ATOM 704 N N . LEU A 1 91 ? 3.275 1.608 -2.693 1.00 94.81 91 LEU A N 1
ATOM 705 C CA . LEU A 1 91 ? 2.212 2.322 -1.976 1.00 94.81 91 LEU A CA 1
ATOM 706 C C . LEU A 1 91 ? 1.024 1.393 -1.678 1.00 94.81 91 LEU A C 1
ATOM 708 O O . LEU A 1 91 ? 0.519 1.376 -0.555 1.00 94.81 91 LEU A O 1
ATOM 712 N N . SER A 1 92 ? 0.614 0.596 -2.663 1.00 94.75 92 SER A N 1
ATOM 713 C CA . SER A 1 92 ? -0.496 -0.359 -2.542 1.00 94.75 92 SER A CA 1
ATOM 714 C C . SER A 1 92 ? -0.193 -1.459 -1.523 1.00 94.75 92 SER A C 1
ATOM 716 O O . SER A 1 92 ? -1.044 -1.816 -0.704 1.00 94.75 92 SER A O 1
ATOM 718 N N . VAL A 1 93 ? 1.056 -1.934 -1.495 1.00 94.81 93 VAL A N 1
ATOM 719 C CA . VAL A 1 93 ? 1.539 -2.860 -0.466 1.00 94.81 93 VAL A CA 1
ATOM 720 C C . VAL A 1 93 ? 1.485 -2.216 0.919 1.00 94.81 93 VAL A C 1
ATOM 722 O O . VAL A 1 93 ? 0.981 -2.837 1.848 1.00 94.81 93 VAL A O 1
ATOM 725 N N . LEU A 1 94 ? 1.944 -0.971 1.083 1.00 95.88 94 LEU A N 1
ATOM 726 C CA . LEU A 1 94 ? 1.873 -0.285 2.377 1.00 95.88 94 LEU A CA 1
ATOM 727 C C . LEU A 1 94 ? 0.426 -0.148 2.872 1.00 95.88 94 LEU A C 1
ATOM 729 O O . LEU A 1 94 ? 0.160 -0.408 4.045 1.00 95.88 94 LEU A O 1
ATOM 733 N N . LEU A 1 95 ? -0.507 0.233 1.995 1.00 95.50 95 LEU A N 1
ATOM 734 C CA . LEU A 1 95 ? -1.932 0.316 2.333 1.00 95.50 95 LEU A CA 1
ATOM 735 C C . LEU A 1 95 ? -2.497 -1.046 2.754 1.00 95.50 95 LEU A C 1
ATOM 737 O O . LEU A 1 95 ? -3.220 -1.121 3.748 1.00 95.50 95 LEU A O 1
ATOM 741 N N . SER A 1 96 ? -2.102 -2.116 2.061 1.00 94.94 96 SER A N 1
ATOM 742 C CA . SER A 1 96 ? -2.444 -3.491 2.433 1.00 94.94 96 SER A CA 1
ATOM 743 C C . SER A 1 96 ? -1.921 -3.823 3.831 1.00 94.94 96 SER A C 1
ATOM 745 O O . SER A 1 96 ? -2.693 -4.184 4.717 1.00 94.94 96 SER A O 1
ATOM 747 N N . THR A 1 97 ? -0.634 -3.603 4.092 1.00 95.12 97 THR A N 1
ATOM 748 C CA . THR A 1 97 ? -0.027 -3.889 5.395 1.00 95.12 97 THR A CA 1
ATOM 749 C C . THR A 1 97 ? -0.672 -3.095 6.531 1.00 95.12 97 THR A C 1
ATOM 751 O O . THR A 1 97 ? -0.906 -3.629 7.614 1.00 95.12 97 THR A O 1
ATOM 754 N N . VAL A 1 98 ? -1.006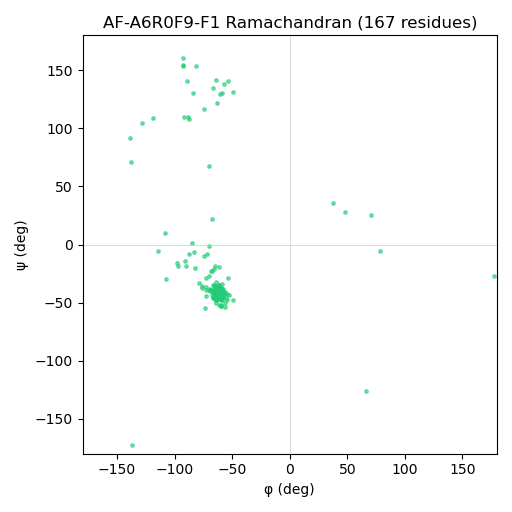 -1.825 6.297 1.00 95.06 98 VAL A N 1
ATOM 755 C CA . V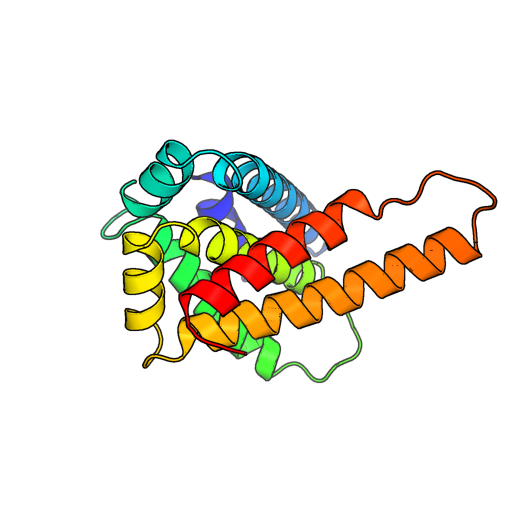AL A 1 98 ? -1.706 -0.985 7.278 1.00 95.06 98 VAL A CA 1
ATOM 756 C C . VAL A 1 98 ? -3.125 -1.497 7.537 1.00 95.06 98 VAL A C 1
ATOM 758 O O . VAL A 1 98 ? -3.557 -1.484 8.684 1.00 95.06 98 VAL A O 1
ATOM 761 N N . SER A 1 99 ? -3.811 -2.035 6.524 1.00 94.44 99 SER A N 1
ATOM 762 C CA . SER A 1 99 ? -5.153 -2.631 6.653 1.00 94.44 99 SER A CA 1
ATOM 763 C C . SER A 1 99 ? -5.203 -3.964 7.419 1.00 94.44 99 SER A C 1
ATOM 765 O O . SER A 1 99 ? -6.278 -4.509 7.664 1.00 94.44 99 SER A O 1
ATOM 767 N N . LEU A 1 100 ? -4.059 -4.487 7.872 1.00 93.38 100 LEU A N 1
ATOM 768 C CA . LEU A 1 100 ? -4.047 -5.536 8.899 1.00 93.38 100 LEU A CA 1
ATOM 769 C C . LEU A 1 100 ? -4.600 -5.034 10.242 1.00 93.38 100 LEU A C 1
ATOM 771 O O . LEU A 1 100 ? -4.959 -5.840 11.092 1.00 93.38 100 LEU A O 1
ATOM 775 N N . ASP A 1 101 ? -4.646 -3.716 10.435 1.00 94.88 101 ASP A N 1
ATOM 776 C CA . ASP A 1 101 ? -5.379 -3.067 11.512 1.00 94.88 101 ASP A CA 1
ATOM 777 C C . ASP A 1 101 ? -6.855 -2.864 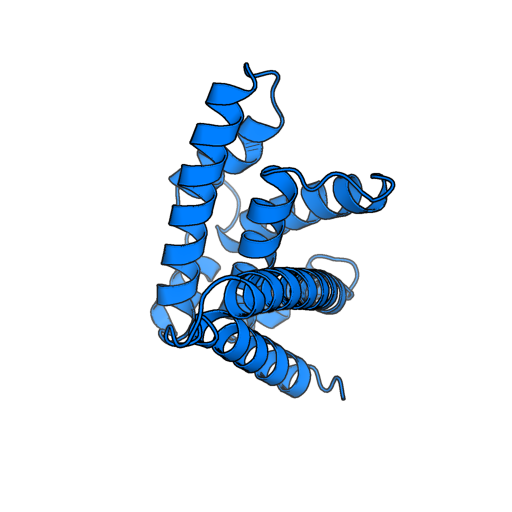11.127 1.00 94.88 101 ASP A C 1
ATOM 779 O O . ASP A 1 101 ? -7.156 -2.342 10.051 1.00 94.88 101 ASP A O 1
ATOM 783 N N . ASP A 1 102 ? -7.777 -3.270 12.000 1.00 93.50 102 ASP A N 1
ATOM 784 C CA . ASP A 1 102 ? -9.216 -3.265 11.706 1.00 93.50 102 ASP A CA 1
ATOM 785 C C . ASP A 1 102 ? -9.789 -1.852 11.530 1.00 93.50 102 ASP A C 1
ATOM 787 O O . ASP A 1 102 ? -10.631 -1.628 10.655 1.00 93.50 102 ASP A O 1
ATOM 791 N N . GLU A 1 103 ? -9.314 -0.882 12.319 1.00 93.94 103 GLU A N 1
ATOM 792 C CA . GLU A 1 103 ? -9.744 0.516 12.219 1.00 93.94 103 GLU A CA 1
ATOM 793 C C . GLU A 1 103 ? -9.266 1.100 10.884 1.00 93.94 103 GLU A C 1
ATOM 795 O O . GLU A 1 103 ? -10.054 1.672 10.124 1.00 93.94 103 GLU A O 1
ATOM 800 N N . ALA A 1 104 ? -8.000 0.867 10.529 1.00 93.25 104 ALA A N 1
ATOM 801 C CA . ALA A 1 104 ? -7.463 1.291 9.242 1.00 93.25 104 ALA A CA 1
ATOM 802 C C . ALA A 1 104 ? -8.158 0.614 8.047 1.00 93.25 104 ALA A C 1
ATOM 804 O O . ALA A 1 104 ? -8.402 1.275 7.034 1.00 93.25 104 ALA A O 1
ATOM 805 N N . ARG A 1 105 ? -8.520 -0.672 8.150 1.00 92.81 105 ARG A N 1
ATOM 806 C CA . ARG A 1 105 ? -9.256 -1.400 7.100 1.00 92.81 105 ARG A CA 1
ATOM 807 C C . ARG A 1 105 ? -10.666 -0.853 6.907 1.00 92.81 105 ARG A C 1
ATOM 809 O O . ARG A 1 105 ? -11.097 -0.657 5.770 1.00 92.81 105 ARG A O 1
ATOM 816 N N . LEU A 1 106 ? -11.358 -0.523 7.997 1.00 91.38 106 LEU A N 1
ATOM 817 C CA . LEU A 1 106 ? -12.659 0.144 7.942 1.00 91.38 106 LEU A CA 1
ATOM 818 C C . LEU A 1 106 ? -12.553 1.527 7.279 1.00 91.38 106 LEU A C 1
ATOM 820 O O . LEU A 1 106 ? -13.363 1.867 6.414 1.00 91.38 106 LEU A O 1
ATOM 824 N N . HIS A 1 107 ? -11.528 2.308 7.633 1.00 90.25 107 HIS A N 1
ATOM 825 C CA . HIS A 1 107 ? -11.242 3.589 6.983 1.00 90.25 107 HIS A CA 1
ATOM 826 C C . HIS A 1 107 ? -10.969 3.434 5.487 1.00 90.25 107 HIS A C 1
ATOM 828 O O . HIS A 1 107 ? -11.519 4.190 4.681 1.00 90.25 107 HIS A O 1
ATOM 834 N N . LEU A 1 108 ? -10.157 2.442 5.110 1.00 90.00 108 LEU A N 1
ATOM 835 C CA . LEU A 1 108 ? -9.877 2.112 3.719 1.00 90.00 108 LEU A CA 1
ATOM 836 C C . LEU A 1 108 ? -11.194 1.836 2.988 1.00 90.00 108 LEU A C 1
ATOM 838 O O . LEU A 1 108 ? -11.481 2.537 2.018 1.00 90.00 108 LEU A O 1
ATOM 842 N N . ARG A 1 109 ? -12.041 0.923 3.487 1.00 88.31 109 ARG A N 1
ATOM 843 C CA . ARG A 1 109 ? -13.344 0.555 2.891 1.00 88.31 109 ARG A CA 1
ATOM 844 C C . ARG A 1 109 ? -14.245 1.763 2.623 1.00 88.31 109 ARG A C 1
ATOM 846 O O . ARG A 1 109 ? -14.808 1.895 1.539 1.00 88.31 109 ARG A O 1
ATOM 853 N N . ASN A 1 110 ? -14.314 2.689 3.576 1.00 87.56 110 ASN A N 1
ATOM 854 C CA . ASN A 1 110 ? -15.161 3.880 3.476 1.00 87.56 110 ASN A CA 1
ATOM 855 C C . ASN A 1 110 ? -14.616 4.955 2.519 1.00 87.56 110 ASN A C 1
ATOM 857 O O . ASN A 1 110 ? -15.317 5.917 2.218 1.00 87.56 110 ASN A O 1
ATOM 861 N N . SER A 1 111 ? -13.375 4.822 2.042 1.00 81.19 111 SER A N 1
ATOM 862 C CA . SER A 1 111 ? -12.700 5.881 1.288 1.00 81.19 111 SER A CA 1
ATOM 863 C C . SER A 1 111 ? -12.906 5.835 -0.233 1.00 81.19 111 SER A C 1
ATOM 865 O O . SER A 1 111 ? -12.654 6.854 -0.873 1.00 81.19 111 SER A O 1
ATOM 867 N N . LEU A 1 112 ? -13.324 4.714 -0.837 1.00 65.69 112 LEU A N 1
ATOM 868 C CA . LEU A 1 112 ? -13.486 4.560 -2.303 1.00 65.69 112 LEU A CA 1
ATOM 869 C C . LEU A 1 112 ? -14.770 3.813 -2.670 1.00 65.69 112 LEU A C 1
ATOM 871 O O . LEU A 1 112 ? -14.701 2.666 -3.105 1.00 65.69 112 LEU A O 1
ATOM 875 N N . ASP A 1 113 ? -15.935 4.432 -2.490 1.00 70.31 113 ASP A N 1
ATOM 876 C CA . ASP A 1 113 ? -17.234 3.861 -2.896 1.00 70.31 113 ASP A CA 1
ATOM 877 C C . ASP A 1 113 ? -17.440 2.388 -2.460 1.00 70.31 113 ASP A C 1
ATOM 879 O O . ASP A 1 113 ? -18.103 1.612 -3.144 1.00 70.31 113 ASP A O 1
ATOM 883 N N . GLY A 1 114 ? -16.809 1.965 -1.356 1.00 70.75 114 GLY A N 1
ATOM 884 C CA . GLY A 1 114 ? -16.796 0.579 -0.876 1.00 70.75 114 GLY A CA 1
ATOM 885 C C . GLY A 1 114 ? -15.841 -0.400 -1.584 1.00 70.75 114 GLY A C 1
ATOM 886 O O . GLY A 1 114 ? -15.710 -1.520 -1.109 1.00 70.75 114 GLY A O 1
ATOM 887 N N . ARG A 1 115 ? -15.152 -0.014 -2.669 1.00 77.69 115 ARG A N 1
ATOM 888 C CA . ARG A 1 115 ? -14.270 -0.880 -3.494 1.00 77.69 115 ARG A CA 1
ATOM 889 C C . ARG A 1 115 ? -12.770 -0.600 -3.355 1.00 77.69 115 ARG A C 1
ATOM 891 O O . ARG A 1 115 ? -11.966 -1.091 -4.143 1.00 77.69 115 ARG A O 1
ATOM 898 N N . SER A 1 116 ? -12.365 0.219 -2.389 1.00 82.12 116 SER A N 1
ATOM 899 C CA . SER A 1 116 ? -10.948 0.520 -2.102 1.00 82.12 116 SER A CA 1
ATOM 900 C C . SER A 1 116 ? -10.126 -0.730 -1.865 1.00 82.12 116 SER A C 1
ATOM 902 O O . SER A 1 116 ? -9.030 -0.834 -2.402 1.00 82.12 116 SER A O 1
ATOM 904 N N . VAL A 1 117 ? -10.634 -1.635 -1.027 1.00 86.38 117 VAL A N 1
ATOM 905 C CA . VAL A 1 117 ? -9.884 -2.822 -0.618 1.00 86.38 117 VAL A CA 1
ATOM 906 C C . VAL A 1 117 ? -9.650 -3.721 -1.827 1.00 86.38 117 VAL A C 1
ATOM 908 O O . VAL A 1 117 ? -8.505 -4.062 -2.102 1.00 86.38 117 VAL A O 1
ATOM 911 N N . ASP A 1 118 ? -10.690 -3.977 -2.623 1.00 89.06 118 ASP A N 1
ATOM 912 C CA . ASP A 1 118 ? -10.586 -4.762 -3.858 1.00 89.06 118 ASP A CA 1
ATOM 913 C C . ASP A 1 118 ? -9.575 -4.163 -4.840 1.00 89.06 118 ASP A C 1
ATOM 915 O O . ASP A 1 118 ? -8.745 -4.882 -5.389 1.00 89.06 118 ASP A O 1
ATOM 919 N N . ARG A 1 119 ? -9.604 -2.837 -5.041 1.00 89.94 119 ARG A N 1
ATOM 920 C CA . ARG A 1 119 ? -8.656 -2.148 -5.932 1.00 89.94 119 ARG A CA 1
ATOM 921 C C . ARG A 1 119 ? -7.223 -2.252 -5.427 1.00 89.94 119 ARG A C 1
ATOM 923 O O . ARG A 1 119 ? -6.331 -2.548 -6.208 1.00 89.94 119 ARG A O 1
ATOM 930 N N . VAL A 1 120 ? -6.998 -2.024 -4.132 1.00 91.94 120 VAL A N 1
ATOM 931 C CA . VAL A 1 120 ? -5.664 -2.146 -3.527 1.00 91.94 120 VAL A CA 1
ATOM 932 C C . VAL A 1 120 ? -5.143 -3.575 -3.678 1.00 91.94 120 VAL A C 1
ATOM 934 O O . VAL A 1 120 ? -4.003 -3.757 -4.099 1.00 91.94 120 VAL A O 1
ATOM 937 N N . LEU A 1 121 ? -5.972 -4.582 -3.388 1.00 92.06 121 LEU A N 1
ATOM 938 C CA . LEU A 1 121 ? -5.592 -5.987 -3.531 1.00 92.06 121 LEU A CA 1
ATOM 939 C C . LEU A 1 121 ? -5.310 -6.359 -4.990 1.00 92.06 121 LEU A C 1
ATOM 941 O O . LEU A 1 121 ? -4.315 -7.031 -5.242 1.00 92.06 121 LEU A O 1
ATOM 945 N N . ALA A 1 122 ? -6.108 -5.870 -5.944 1.00 90.81 122 ALA A N 1
ATOM 946 C CA . ALA A 1 122 ? -5.860 -6.073 -7.370 1.00 90.81 122 ALA A CA 1
ATOM 947 C C . ALA A 1 122 ? -4.501 -5.495 -7.800 1.00 90.81 122 ALA A C 1
ATOM 949 O O . ALA A 1 122 ? -3.712 -6.201 -8.427 1.00 90.81 122 ALA A O 1
ATOM 950 N N . THR A 1 123 ? -4.170 -4.262 -7.388 1.00 91.06 123 THR A N 1
ATOM 951 C CA . THR A 1 123 ? -2.849 -3.673 -7.669 1.00 91.06 123 THR A CA 1
ATOM 952 C C . THR A 1 123 ? -1.717 -4.504 -7.068 1.00 91.06 123 THR A C 1
ATOM 954 O O . THR A 1 123 ? -0.674 -4.685 -7.695 1.00 91.06 123 THR A O 1
ATOM 957 N N . VAL A 1 124 ? -1.885 -5.000 -5.836 1.00 92.50 124 VAL A N 1
ATOM 958 C CA . VAL A 1 124 ? -0.853 -5.812 -5.178 1.00 92.50 124 VAL A CA 1
ATOM 959 C C . VAL A 1 124 ? -0.695 -7.171 -5.856 1.00 92.50 124 VAL A C 1
ATOM 961 O O . VAL A 1 124 ? 0.439 -7.616 -6.025 1.00 92.50 124 VAL A O 1
ATOM 964 N N . ASP A 1 125 ? -1.784 -7.808 -6.287 1.00 91.50 125 ASP A N 1
ATOM 965 C CA . ASP A 1 125 ? -1.741 -9.073 -7.027 1.00 91.50 125 ASP A CA 1
ATOM 966 C C . ASP A 1 125 ? -0.999 -8.904 -8.371 1.00 91.50 125 ASP A C 1
ATOM 968 O O . ASP A 1 125 ? -0.128 -9.715 -8.702 1.00 91.50 125 ASP A O 1
ATOM 972 N N . GLU A 1 126 ? -1.249 -7.817 -9.111 1.00 89.12 126 GLU A N 1
ATOM 973 C CA . GLU A 1 126 ? -0.497 -7.479 -10.331 1.00 89.12 126 GLU A CA 1
ATOM 974 C C . GLU A 1 126 ? 0.988 -7.219 -10.043 1.00 89.12 126 GLU A C 1
ATOM 976 O O . GLU A 1 126 ? 1.875 -7.741 -10.729 1.00 89.12 126 GLU A O 1
ATOM 981 N N . PHE A 1 127 ? 1.280 -6.454 -8.989 1.00 89.00 127 PHE A N 1
ATOM 982 C CA . PHE A 1 127 ? 2.646 -6.144 -8.574 1.00 89.00 127 PHE A CA 1
ATOM 983 C C . PHE A 1 127 ? 3.431 -7.401 -8.172 1.00 89.00 127 PHE A C 1
ATOM 985 O O . PHE A 1 127 ? 4.601 -7.550 -8.539 1.00 89.00 127 PHE A O 1
ATOM 992 N N . LEU A 1 128 ? 2.779 -8.325 -7.459 1.00 90.31 128 LEU A N 1
ATOM 993 C CA . LEU A 1 128 ? 3.308 -9.638 -7.092 1.00 90.31 128 LEU A CA 1
ATOM 994 C C . LEU A 1 128 ? 3.580 -10.500 -8.321 1.00 90.31 128 LEU A C 1
ATOM 996 O O . LEU A 1 128 ? 4.646 -11.111 -8.417 1.00 90.31 128 LEU A O 1
ATOM 1000 N N . HIS A 1 129 ? 2.629 -10.558 -9.257 1.00 88.94 129 HIS A N 1
ATOM 1001 C CA . HIS A 1 129 ? 2.786 -11.311 -10.498 1.00 88.94 129 HIS A CA 1
ATOM 1002 C C . HIS A 1 129 ? 4.012 -10.831 -11.281 1.00 88.94 129 HIS A C 1
ATOM 1004 O O . HIS A 1 129 ? 4.835 -11.643 -11.708 1.00 88.94 129 HIS A O 1
ATOM 1010 N N . TYR A 1 130 ? 4.173 -9.512 -11.397 1.00 85.94 130 TYR A N 1
ATOM 1011 C CA . TYR A 1 130 ? 5.331 -8.920 -12.048 1.00 85.94 130 TYR A CA 1
ATOM 1012 C C . TYR A 1 130 ? 6.651 -9.271 -11.344 1.00 85.94 130 TYR A C 1
ATOM 1014 O O . TYR A 1 130 ? 7.563 -9.785 -11.992 1.00 85.94 130 TYR A O 1
ATOM 1022 N N . HIS A 1 131 ? 6.758 -9.059 -10.028 1.00 85.12 131 HIS A N 1
ATOM 1023 C CA . HIS A 1 131 ? 8.009 -9.319 -9.304 1.00 85.12 131 HIS A CA 1
ATOM 1024 C C . HIS A 1 131 ? 8.409 -10.794 -9.349 1.00 85.12 131 HIS A C 1
ATOM 1026 O O . HIS A 1 131 ? 9.583 -11.093 -9.531 1.00 85.12 131 HIS A O 1
ATOM 1032 N N . ARG A 1 132 ? 7.445 -11.721 -9.288 1.00 88.00 132 ARG A N 1
ATOM 1033 C CA . ARG A 1 132 ? 7.712 -13.160 -9.461 1.00 88.00 132 ARG A CA 1
ATOM 1034 C C . ARG A 1 132 ? 8.256 -13.493 -10.846 1.00 88.00 132 ARG A C 1
ATOM 1036 O O . ARG A 1 132 ? 9.113 -14.363 -10.970 1.00 88.00 132 ARG A O 1
ATOM 1043 N N . LYS A 1 133 ? 7.757 -12.825 -11.892 1.00 85.44 133 LYS A N 1
ATOM 1044 C CA . LYS A 1 133 ? 8.270 -13.003 -13.254 1.00 85.44 133 LYS A CA 1
ATOM 1045 C C . LYS A 1 133 ? 9.731 -12.555 -13.344 1.00 85.44 133 LYS A C 1
ATOM 1047 O O . LYS A 1 133 ? 10.550 -13.315 -13.848 1.00 85.44 133 LYS A O 1
ATOM 1052 N N . VAL A 1 134 ? 10.057 -11.384 -12.791 1.00 82.25 134 VAL A N 1
ATOM 1053 C CA . VAL A 1 134 ? 11.438 -10.871 -12.736 1.00 82.25 134 VAL A CA 1
ATOM 1054 C C . VAL A 1 134 ? 12.342 -11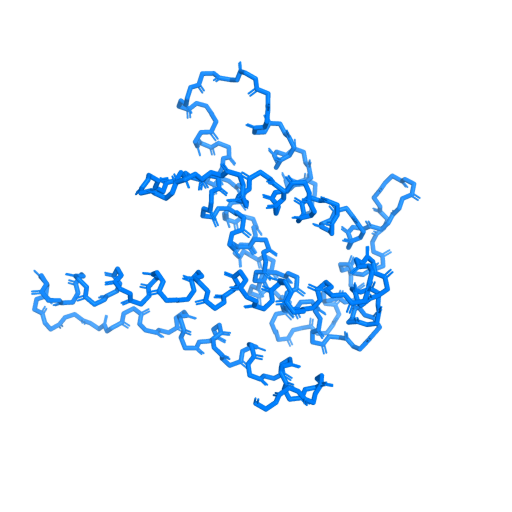.792 -11.912 1.00 82.25 134 VAL A C 1
ATOM 1056 O O . VAL A 1 134 ? 13.428 -12.141 -12.361 1.00 82.25 134 VAL A O 1
ATOM 1059 N N . GLU A 1 135 ? 11.892 -12.242 -10.735 1.00 80.56 135 GLU A N 1
ATOM 1060 C CA . GLU A 1 135 ? 12.631 -13.196 -9.893 1.00 80.56 135 GLU A CA 1
ATOM 1061 C C . GLU A 1 135 ? 12.956 -14.490 -10.651 1.00 80.56 135 GLU A C 1
ATOM 1063 O O . GLU A 1 135 ? 14.083 -14.978 -10.575 1.00 80.56 135 GLU A O 1
ATOM 1068 N N . LYS A 1 136 ? 11.995 -15.022 -11.416 1.00 81.88 136 LYS A N 1
ATOM 1069 C CA . LYS A 1 136 ? 12.190 -16.224 -12.231 1.00 81.88 136 LYS A CA 1
ATOM 1070 C C . LYS A 1 136 ? 13.192 -16.000 -13.368 1.00 81.88 136 LYS A C 1
ATOM 1072 O O . LYS A 1 136 ? 14.086 -16.817 -13.552 1.00 81.88 136 LYS A O 1
ATOM 1077 N N . GLU A 1 137 ? 13.078 -14.892 -14.100 1.00 81.88 137 GLU A N 1
ATOM 1078 C CA . GLU A 1 137 ? 14.007 -14.551 -15.191 1.00 81.88 137 GLU A CA 1
ATOM 1079 C C . GLU A 1 137 ? 15.452 -14.378 -14.688 1.00 81.88 137 GLU A C 1
ATOM 1081 O O . GLU A 1 137 ? 16.400 -14.766 -15.371 1.00 81.88 137 GLU A O 1
ATOM 1086 N N . LEU A 1 138 ? 15.629 -13.847 -13.474 1.00 75.69 138 LEU A N 1
ATOM 1087 C CA . LEU A 1 138 ? 16.940 -13.723 -12.832 1.00 75.69 138 LEU A CA 1
ATOM 1088 C C . LEU A 1 138 ? 17.517 -15.082 -12.403 1.00 75.69 138 LEU A C 1
ATOM 1090 O O . LEU A 1 138 ? 18.715 -15.306 -12.572 1.00 75.69 138 LEU A O 1
ATOM 1094 N N . GLN A 1 139 ? 16.682 -15.991 -11.886 1.00 73.06 139 GLN A N 1
ATOM 1095 C CA . GLN A 1 139 ? 17.087 -17.354 -11.508 1.00 73.06 139 GLN A CA 1
ATOM 1096 C C . GLN A 1 139 ? 17.485 -18.199 -12.720 1.00 73.06 139 GLN A C 1
ATOM 1098 O O . GLN A 1 139 ? 18.492 -18.902 -12.675 1.00 73.06 139 GLN A O 1
ATOM 1103 N N . ASP A 1 140 ? 16.742 -18.093 -13.822 1.00 69.88 140 ASP A N 1
ATOM 1104 C CA . ASP A 1 140 ? 17.046 -18.816 -15.060 1.00 69.88 140 ASP A CA 1
ATOM 1105 C C . ASP A 1 140 ? 18.378 -18.338 -15.695 1.00 69.88 140 ASP A C 1
ATOM 1107 O O . ASP A 1 140 ? 18.998 -19.068 -16.471 1.00 69.88 140 ASP A O 1
ATOM 1111 N N . GLY A 1 141 ? 18.849 -17.129 -15.348 1.00 64.44 141 GLY A N 1
ATOM 1112 C CA . GLY A 1 141 ? 20.104 -16.538 -15.831 1.00 64.44 141 GLY A CA 1
ATOM 1113 C C . GLY A 1 141 ? 21.319 -16.672 -14.898 1.00 64.44 141 GLY A C 1
ATOM 1114 O O . GLY A 1 141 ? 22.448 -16.462 -15.349 1.00 64.44 141 GLY A O 1
ATOM 1115 N N . GLN A 1 142 ? 21.127 -17.011 -13.619 1.00 57.28 142 GLN A N 1
ATOM 1116 C CA . GLN A 1 142 ? 22.189 -17.116 -12.610 1.00 57.28 142 GLN A CA 1
ATOM 1117 C C . GLN A 1 142 ? 22.093 -18.474 -11.904 1.00 57.28 142 GLN A C 1
ATOM 1119 O O . GLN A 1 142 ? 21.217 -18.692 -11.073 1.00 57.28 142 GLN A O 1
ATOM 1124 N N . GLY A 1 143 ? 22.995 -19.403 -12.236 1.00 55.56 143 GLY A N 1
ATOM 1125 C CA . GLY A 1 143 ? 23.052 -20.712 -11.579 1.00 55.56 143 GLY A CA 1
ATOM 1126 C C . GLY A 1 143 ? 23.152 -20.609 -10.049 1.00 55.56 143 GLY A C 1
ATOM 1127 O O . GLY A 1 143 ? 23.841 -19.733 -9.536 1.00 55.56 143 GLY A O 1
ATOM 1128 N N . GLU A 1 144 ? 22.448 -21.512 -9.356 1.00 49.66 144 GLU A N 1
ATOM 1129 C CA . GLU A 1 144 ? 22.505 -21.831 -7.913 1.00 49.66 144 GLU A CA 1
ATOM 1130 C C . GLU A 1 144 ? 22.715 -20.662 -6.923 1.00 49.66 144 GLU A C 1
ATOM 1132 O O . GLU A 1 144 ? 23.350 -20.835 -5.884 1.00 49.66 144 GLU A O 1
ATOM 1137 N N . HIS A 1 145 ? 22.161 -19.475 -7.183 1.00 49.56 145 HIS A N 1
ATOM 1138 C CA . HIS A 1 145 ? 22.054 -18.437 -6.154 1.00 49.56 145 HIS A CA 1
ATOM 1139 C C . HIS A 1 145 ? 20.741 -18.571 -5.376 1.00 49.56 145 HIS A C 1
ATOM 1141 O O . HIS A 1 145 ? 19.693 -18.881 -5.947 1.00 49.56 145 HIS A O 1
ATOM 1147 N N . GLU A 1 146 ? 20.811 -18.345 -4.058 1.00 51.31 146 GLU A N 1
ATOM 1148 C CA . GLU A 1 146 ? 19.655 -18.403 -3.162 1.00 51.31 146 GLU A CA 1
ATOM 1149 C C . GLU A 1 146 ? 18.486 -17.571 -3.719 1.00 51.31 146 GLU A C 1
ATOM 1151 O O . GLU A 1 146 ? 18.677 -16.410 -4.100 1.00 51.31 146 GLU A O 1
ATOM 1156 N N . PRO A 1 147 ? 17.268 -18.136 -3.767 1.00 52.75 147 PRO A N 1
ATOM 1157 C CA . PRO A 1 147 ? 16.123 -17.438 -4.316 1.00 52.75 147 PRO A CA 1
ATOM 1158 C C . PRO A 1 147 ? 15.860 -16.126 -3.558 1.00 52.75 147 PRO A C 1
ATOM 1160 O O . PRO A 1 147 ? 15.673 -16.130 -2.341 1.00 52.75 147 PRO A O 1
ATOM 1163 N N . VAL A 1 148 ? 15.691 -15.008 -4.274 1.00 54.16 148 VAL A N 1
ATOM 1164 C CA . VAL A 1 148 ? 15.126 -13.745 -3.739 1.00 54.16 148 VAL A CA 1
ATOM 1165 C C . VAL A 1 148 ? 13.625 -13.908 -3.383 1.00 54.16 148 VAL A C 1
ATOM 1167 O O . VAL A 1 148 ? 12.880 -12.953 -3.249 1.00 54.16 148 VAL A O 1
ATOM 1170 N N . THR A 1 149 ? 13.135 -15.129 -3.151 1.00 59.78 149 THR A N 1
ATOM 1171 C CA . THR A 1 149 ? 11.707 -15.451 -2.968 1.00 59.78 149 THR A CA 1
ATOM 1172 C C . THR A 1 149 ? 11.123 -14.961 -1.645 1.00 59.78 149 THR A C 1
ATOM 1174 O O . THR A 1 149 ? 9.920 -15.061 -1.416 1.00 59.78 149 THR A O 1
ATOM 1177 N N . GLY A 1 150 ? 11.950 -14.462 -0.723 1.00 75.19 150 GLY A N 1
ATOM 1178 C CA . GLY A 1 150 ? 11.489 -14.043 0.599 1.00 75.19 150 GLY A CA 1
ATOM 1179 C C . GLY A 1 150 ? 10.505 -12.872 0.549 1.00 75.19 150 GLY A C 1
ATOM 1180 O O . GLY A 1 150 ? 9.556 -12.835 1.332 1.00 75.19 150 GLY A O 1
ATOM 1181 N N . PHE A 1 151 ? 10.699 -11.926 -0.374 1.00 77.31 151 PHE A N 1
ATOM 1182 C CA . PHE A 1 151 ? 9.860 -10.730 -0.460 1.00 77.31 151 PHE A CA 1
ATOM 1183 C C . PHE A 1 151 ? 8.470 -11.042 -1.024 1.00 77.31 151 PHE A C 1
ATOM 1185 O O . PHE A 1 151 ? 7.471 -10.764 -0.361 1.00 77.31 151 PHE A O 1
ATOM 1192 N N . THR A 1 152 ? 8.387 -11.672 -2.199 1.00 86.12 152 THR A N 1
ATOM 1193 C CA . THR A 1 152 ? 7.103 -12.003 -2.842 1.00 86.12 152 THR A CA 1
ATOM 1194 C C . THR A 1 152 ? 6.277 -13.002 -2.026 1.00 86.12 152 THR A C 1
ATOM 1196 O O . THR A 1 152 ? 5.050 -12.897 -1.993 1.00 86.12 152 THR A O 1
ATOM 1199 N N . CYS A 1 153 ? 6.914 -13.925 -1.295 1.00 87.56 153 CYS A N 1
ATOM 1200 C CA . CYS A 1 153 ? 6.224 -14.801 -0.341 1.00 87.56 153 CYS A CA 1
ATOM 1201 C C . CYS A 1 153 ? 5.654 -14.034 0.863 1.00 87.56 153 CYS A C 1
ATOM 1203 O O . CYS A 1 153 ? 4.501 -14.252 1.239 1.00 87.56 153 CYS A O 1
ATOM 1205 N N . ARG A 1 154 ? 6.426 -13.112 1.459 1.00 88.44 154 ARG A N 1
ATOM 1206 C CA . ARG A 1 154 ? 5.943 -12.264 2.567 1.00 88.44 154 ARG A CA 1
ATOM 1207 C C . ARG A 1 154 ? 4.760 -11.401 2.140 1.00 88.44 154 ARG A C 1
ATOM 1209 O O . ARG A 1 154 ? 3.763 -11.340 2.852 1.00 88.44 154 ARG A O 1
ATOM 1216 N N . LEU A 1 155 ? 4.840 -10.792 0.958 1.00 88.25 155 LEU A N 1
ATOM 1217 C CA . LEU A 1 155 ? 3.747 -9.998 0.403 1.00 88.25 155 LEU A CA 1
ATOM 1218 C C . LEU A 1 155 ? 2.481 -10.825 0.166 1.00 88.25 155 LEU A C 1
ATOM 1220 O O . LEU A 1 155 ? 1.397 -10.376 0.530 1.00 88.25 155 LEU A O 1
ATOM 1224 N N . GLN A 1 156 ? 2.613 -12.042 -0.370 1.00 91.44 156 GLN A N 1
ATOM 1225 C CA . GLN A 1 156 ? 1.469 -12.940 -0.533 1.00 91.44 156 GLN A CA 1
ATOM 1226 C C . GLN A 1 156 ? 0.795 -13.242 0.808 1.00 91.44 156 GLN A C 1
ATOM 1228 O O . GLN A 1 156 ? -0.420 -13.138 0.916 1.00 91.44 156 GLN A O 1
ATOM 1233 N N . SER A 1 157 ? 1.580 -13.520 1.852 1.00 91.62 157 SER A N 1
ATOM 1234 C CA . SER A 1 157 ? 1.047 -13.761 3.199 1.00 91.62 157 SER A CA 1
ATOM 1235 C C . SER A 1 157 ? 0.244 -12.568 3.738 1.00 91.62 157 SER A C 1
ATOM 1237 O O . SER A 1 157 ? -0.802 -12.750 4.362 1.00 91.62 157 SER A O 1
ATOM 1239 N N . ILE A 1 158 ? 0.685 -11.332 3.471 1.00 90.88 158 ILE A N 1
ATOM 1240 C CA . ILE A 1 158 ? -0.067 -10.121 3.839 1.00 90.88 158 ILE A CA 1
ATOM 1241 C C . ILE A 1 158 ? -1.401 -10.062 3.083 1.00 90.88 158 ILE A C 1
ATOM 1243 O O . ILE A 1 158 ? -2.437 -9.841 3.708 1.00 90.88 158 ILE A O 1
ATOM 1247 N N . VAL A 1 159 ? -1.383 -10.292 1.767 1.00 90.81 159 VAL A N 1
ATOM 1248 C CA . VAL A 1 159 ? -2.587 -10.302 0.918 1.00 90.81 159 VAL A CA 1
ATOM 1249 C C . VAL A 1 159 ? -3.594 -11.345 1.396 1.00 90.81 159 VAL A C 1
ATOM 1251 O O . VAL A 1 159 ? -4.766 -11.021 1.578 1.00 90.81 159 VAL A O 1
ATOM 1254 N N . ASP A 1 160 ? -3.142 -12.568 1.660 1.00 92.75 160 ASP A N 1
ATOM 1255 C CA . ASP A 1 160 ? -4.006 -13.678 2.071 1.00 92.75 160 ASP A CA 1
ATOM 1256 C C . ASP A 1 160 ? -4.708 -13.378 3.404 1.00 92.75 160 ASP A C 1
ATOM 1258 O O . ASP A 1 160 ? -5.903 -13.632 3.561 1.00 92.75 160 ASP A O 1
ATOM 1262 N N . ARG A 1 161 ? -3.994 -12.754 4.352 1.00 91.94 161 ARG A N 1
ATOM 1263 C CA . ARG A 1 161 ? -4.561 -12.320 5.640 1.00 91.94 161 ARG A CA 1
ATOM 1264 C C . ARG A 1 161 ? -5.651 -11.265 5.468 1.00 91.94 161 ARG A C 1
ATOM 1266 O O . ARG A 1 161 ? -6.643 -11.296 6.192 1.00 91.94 161 ARG A O 1
ATOM 1273 N N . ILE A 1 162 ? -5.482 -10.337 4.527 1.00 89.94 162 ILE A N 1
ATOM 1274 C CA . ILE A 1 162 ? -6.483 -9.297 4.253 1.00 89.94 162 ILE A CA 1
ATOM 1275 C C . ILE A 1 162 ? -7.691 -9.906 3.543 1.00 89.94 162 ILE A C 1
ATOM 1277 O O . ILE A 1 162 ? -8.816 -9.645 3.957 1.00 89.94 162 ILE A O 1
ATOM 1281 N N . LYS A 1 163 ? -7.478 -10.766 2.538 1.00 89.69 163 LYS A N 1
ATOM 1282 C CA . LYS A 1 163 ? -8.554 -11.501 1.849 1.00 89.69 163 LYS A CA 1
ATOM 1283 C C . LYS A 1 163 ? -9.400 -12.298 2.842 1.00 89.69 163 LYS A C 1
ATOM 1285 O O . LYS A 1 163 ? -10.623 -12.171 2.848 1.00 89.69 163 LYS A O 1
ATOM 1290 N N . GLN A 1 164 ? -8.752 -13.013 3.763 1.00 90.81 164 GLN A N 1
ATOM 1291 C CA . GLN A 1 164 ? -9.429 -13.721 4.850 1.00 90.81 164 GLN A CA 1
ATOM 1292 C C . GLN A 1 164 ? -10.246 -12.775 5.744 1.00 90.81 164 GLN A C 1
ATOM 1294 O O . GLN A 1 164 ? -11.382 -13.093 6.090 1.00 90.81 164 GLN A O 1
ATOM 1299 N N . ALA A 1 165 ? -9.691 -11.616 6.108 1.00 88.00 165 ALA A N 1
ATOM 1300 C CA . ALA A 1 165 ? -10.367 -10.635 6.954 1.00 88.00 165 ALA A CA 1
ATOM 1301 C C . ALA A 1 165 ? -11.549 -9.929 6.259 1.00 88.00 165 ALA A C 1
ATOM 1303 O O . ALA A 1 165 ? -12.490 -9.507 6.932 1.00 88.00 165 ALA A O 1
ATOM 1304 N N . GLU A 1 166 ? -11.520 -9.820 4.929 1.00 85.25 166 GLU A N 1
ATOM 1305 C CA . GLU A 1 166 ? -12.623 -9.292 4.117 1.00 85.25 166 GLU A CA 1
ATOM 1306 C C . GLU A 1 166 ? -13.650 -10.363 3.714 1.00 85.25 166 GLU A C 1
ATOM 1308 O O . GLU A 1 166 ? -14.705 -10.027 3.181 1.00 85.25 166 GLU A O 1
ATOM 1313 N N . GLY A 1 167 ? -13.376 -11.646 3.971 1.00 84.50 167 GLY A N 1
ATOM 1314 C CA . GLY A 1 167 ? -14.232 -12.748 3.521 1.00 84.50 167 GLY A CA 1
ATOM 1315 C C . GLY A 1 167 ? -14.185 -12.977 2.006 1.00 84.50 167 GLY A C 1
ATOM 1316 O O . GLY A 1 167 ? -15.142 -13.497 1.434 1.00 84.50 167 GLY A O 1
ATOM 1317 N N . ILE A 1 168 ? -13.089 -12.579 1.358 1.00 79.38 168 ILE A N 1
ATOM 1318 C CA . ILE A 1 168 ? -12.822 -12.803 -0.063 1.00 79.38 168 ILE A CA 1
ATOM 1319 C C . ILE A 1 168 ? -12.124 -14.167 -0.174 1.00 79.38 168 ILE A C 1
ATOM 1321 O O . ILE A 1 168 ? -10.993 -14.316 0.292 1.00 79.38 168 ILE A O 1
ATOM 1325 N N . CYS A 1 169 ? -12.816 -15.167 -0.728 1.00 57.62 169 CYS A N 1
ATOM 1326 C CA . CYS A 1 169 ? -12.257 -16.492 -1.026 1.00 57.62 169 CYS A CA 1
ATOM 1327 C C . CYS A 1 169 ? -11.649 -16.547 -2.427 1.00 57.62 169 CYS A C 1
ATOM 1329 O O . CYS A 1 169 ? -12.307 -16.049 -3.368 1.00 57.62 169 CYS A O 1
#

Secondary structure (DSSP, 8-state):
-HHHHHHHTGGGS---HHHHHHHHHHHHHHHHHHHHHHHH-HHHHHHHHH-EETTEEHHHHHHHHHHHHHHHHHTS-SS---HHHHHHHHHHHHHHHHTTSHHHHHHHHHHTTT-HHHHHHHHHHHHHHHHHHHHHHHHHHSTTPPPSHHHHHHHHHHHHHHHHHHT--

Mean predicted aligned error: 7.62 Å

pLDDT: mean 81.32, std 14.16, range [45.28, 95.94]

Nearest PDB structures (foldseek):
  8d1g-assembly1_A  TM=2.567E-01  e=6.086E+00  Homo sapiens
  4wpe-assembly1_A-2  TM=1.805E-01  e=8.945E+00  Saccharomyces cerevisiae S288C

Radius of gyration: 16.1 Å; Cα contacts (8 Å, |Δi|>4): 138; chains: 1; bounding box: 40×41×40 Å

Sequence (169 aa):
MAIVMSNFGLVSEDFASDRRDSLLDVVILALGTLINLTEWNETARQLILKTPSGSTTFLNRLLQLFKDGWDKTSEADSVVQTHSNVAFGYLSVLLSTVSLDDEARLHLRNSLDGRSVDRVLATVDEFLHYHRKVEKELQDGQGEHEPVTGFTCRLQSIVDRIKQAEGIC